Protein AF-A0A816T762-F1 (afdb_monomer_lite)

Organism: Brassica napus (NCBI:txid3708)

Radius of gyration: 29.32 Å; chains: 1; bounding box: 94×24×54 Å

InterPro domains:
  IPR000118 Granulin [PF00396] (56-103)
  IPR000118 Granulin [SM00277] (45-102)
  IPR037277 Granulin superfamily [G3DSA:2.10.25.160] (42-116)

Secondary structure (DSSP, 8-state):
--------S---------------SPPPP---SPPPPP-PPPEE-SSSEEE-TT-EEEEEEEETTEEEEEEEESSTTPEEPTTSSEEE-TT--EEETTTTEEESSTT-S-EEEPEEPEEPEE---

Foldseek 3Di:
DDDDDDDPDPDDDDPPDPPDPDPPDDDDPPPPDDPDDPLDDWADPDPWFTHGPQWDKFQLDDDPPDRPWIFTHNHHPWAHDPNSFWIHHPCQNDQDPVVQWGHNDDPHPDIDHTDTTHGTDTDDD

pLDDT: mean 79.94, std 15.23, range [43.06, 95.56]

Structure (mmCIF, N/CA/C/O backbone):
data_AF-A0A816T762-F1
#
_entry.id   AF-A0A816T762-F1
#
loop_
_atom_site.group_PDB
_atom_site.id
_atom_site.type_symbol
_atom_site.label_atom_id
_atom_site.label_alt_id
_atom_site.label_comp_id
_atom_site.label_asym_id
_atom_site.label_entity_id
_atom_site.label_seq_id
_atom_site.pdbx_PDB_ins_code
_atom_site.Cartn_x
_atom_site.Cartn_y
_atom_site.Cartn_z
_atom_site.occupancy
_atom_site.B_iso_or_equiv
_atom_site.auth_seq_id
_atom_site.auth_comp_id
_atom_site.auth_asym_id
_atom_site.auth_atom_id
_atom_site.pdbx_PDB_model_num
ATOM 1 N N . MET A 1 1 ? -57.161 3.591 1.746 1.00 49.25 1 MET A N 1
ATOM 2 C CA . MET A 1 1 ? -57.961 4.767 2.154 1.00 49.25 1 MET A CA 1
ATOM 3 C C . MET A 1 1 ? -59.353 4.547 1.596 1.00 49.25 1 MET A C 1
ATOM 5 O O . MET A 1 1 ? -59.570 4.804 0.423 1.00 49.25 1 MET A O 1
ATOM 9 N N . GLU A 1 2 ? -60.260 3.998 2.395 1.00 43.06 2 GLU A N 1
ATOM 10 C CA . GLU A 1 2 ? -61.649 3.777 1.982 1.00 43.06 2 GLU A CA 1
ATOM 11 C C . GLU A 1 2 ? -62.561 4.415 3.025 1.00 43.06 2 GLU A C 1
ATOM 13 O O . GLU A 1 2 ? -62.372 4.234 4.229 1.00 43.06 2 GLU A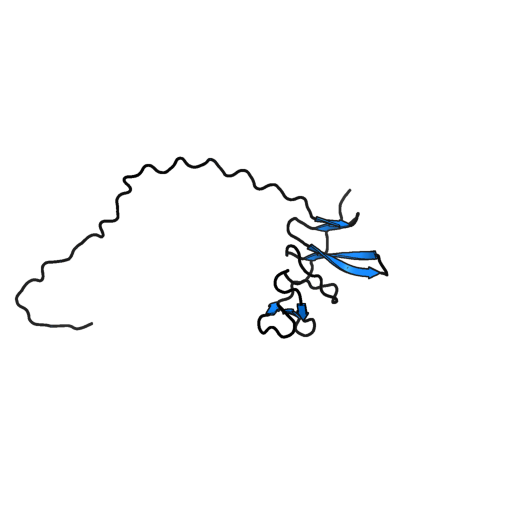 O 1
ATOM 18 N N . ARG A 1 3 ? -63.484 5.258 2.551 1.00 54.75 3 ARG A N 1
ATOM 19 C CA . ARG A 1 3 ? -64.422 6.020 3.376 1.00 54.75 3 ARG A CA 1
ATOM 20 C C . ARG A 1 3 ? -65.819 5.434 3.198 1.00 54.75 3 ARG A C 1
ATOM 22 O O . ARG A 1 3 ? -66.246 5.234 2.067 1.00 54.75 3 ARG A O 1
ATOM 29 N N . ASN A 1 4 ? -66.526 5.316 4.320 1.00 49.34 4 ASN A N 1
ATOM 30 C CA . ASN A 1 4 ? -67.968 5.072 4.451 1.00 49.34 4 ASN A CA 1
ATOM 31 C C . ASN A 1 4 ? -68.440 3.618 4.305 1.00 49.34 4 ASN A C 1
ATOM 33 O O . ASN A 1 4 ? -68.943 3.204 3.267 1.00 49.34 4 ASN A O 1
ATOM 37 N N . ILE A 1 5 ? -68.416 2.898 5.429 1.00 52.12 5 ILE A N 1
ATOM 38 C CA . ILE A 1 5 ? -69.414 1.863 5.716 1.00 52.12 5 ILE A CA 1
ATOM 39 C C . ILE A 1 5 ? -70.321 2.407 6.819 1.00 52.12 5 ILE A C 1
ATOM 41 O O . ILE A 1 5 ? -69.860 2.737 7.914 1.00 52.12 5 ILE A O 1
ATOM 45 N N . ALA A 1 6 ? -71.607 2.525 6.491 1.00 55.66 6 ALA A N 1
ATOM 46 C CA . ALA A 1 6 ? -72.686 2.886 7.396 1.00 55.66 6 ALA A CA 1
ATOM 47 C C . ALA A 1 6 ? -72.903 1.753 8.412 1.00 55.66 6 ALA A C 1
ATOM 49 O O . ALA A 1 6 ? -73.632 0.802 8.153 1.00 55.66 6 ALA A O 1
ATOM 50 N N . ALA A 1 7 ? -72.234 1.828 9.561 1.00 54.09 7 ALA A N 1
ATOM 51 C CA . ALA A 1 7 ? -72.487 0.943 10.691 1.00 54.09 7 ALA A CA 1
ATOM 52 C C . ALA A 1 7 ? -72.780 1.798 11.927 1.00 54.09 7 ALA A C 1
ATOM 54 O O . ALA A 1 7 ? -71.915 2.530 12.405 1.00 54.09 7 ALA A O 1
ATOM 55 N N . SER A 1 8 ? -74.007 1.700 12.440 1.00 55.62 8 SER A N 1
ATOM 56 C CA . SER A 1 8 ? -74.546 2.413 13.607 1.00 55.62 8 SER A CA 1
ATOM 57 C C . SER A 1 8 ? -74.027 1.868 14.945 1.00 55.62 8 SER A C 1
ATOM 59 O O . SER A 1 8 ? -74.772 1.740 15.912 1.00 55.62 8 SER A O 1
ATOM 61 N N . GLY A 1 9 ? -72.748 1.507 15.002 1.00 52.09 9 GLY A N 1
ATOM 62 C CA . GLY A 1 9 ? -72.099 0.991 16.198 1.00 52.09 9 GLY A CA 1
ATOM 63 C C . GLY A 1 9 ? -70.755 1.672 16.364 1.00 52.09 9 GLY A C 1
ATOM 64 O O . GLY A 1 9 ? -69.853 1.457 15.552 1.00 52.09 9 GLY A O 1
ATOM 65 N N . GLY A 1 10 ? -70.633 2.504 17.401 1.00 52.50 10 GLY A N 1
ATOM 66 C CA . GLY A 1 10 ? -69.359 3.086 17.804 1.00 52.50 10 GLY A CA 1
ATOM 67 C C . GLY A 1 10 ? -68.340 1.970 18.004 1.00 52.50 10 GLY A C 1
ATOM 68 O O . GLY A 1 10 ? -68.505 1.117 18.874 1.00 52.50 10 GLY A O 1
ATOM 69 N N . LYS A 1 11 ? -67.306 1.943 17.161 1.00 54.94 11 LYS A N 1
ATOM 70 C CA . LYS A 1 11 ? -66.200 1.000 17.309 1.00 54.94 11 LYS A CA 1
ATOM 71 C C . LYS A 1 11 ? -65.365 1.455 18.506 1.00 54.94 11 LYS A C 1
ATOM 73 O O . LYS A 1 11 ? -64.563 2.375 18.396 1.00 54.94 11 LYS A O 1
ATOM 78 N N . CYS A 1 12 ? -65.620 0.850 19.661 1.00 61.69 12 CYS A N 1
ATOM 79 C CA . CYS A 1 12 ? -64.703 0.879 20.792 1.00 61.69 12 CYS A CA 1
ATOM 80 C C . CYS A 1 12 ? -63.436 0.084 20.428 1.00 61.69 12 CYS A C 1
ATOM 82 O O . CYS A 1 12 ? -63.536 -0.999 19.853 1.00 61.69 12 CYS A O 1
ATOM 84 N N . GLY A 1 13 ? -62.269 0.622 20.787 1.00 53.91 13 GLY A N 1
ATOM 85 C CA . GLY A 1 13 ? -60.951 0.004 20.610 1.00 53.91 13 GLY A CA 1
ATOM 86 C C . GLY A 1 13 ? -60.228 0.565 19.383 1.00 53.91 13 GLY A C 1
ATOM 87 O O . GLY A 1 13 ? -60.773 0.570 18.288 1.00 53.91 13 GLY A O 1
ATOM 88 N N . ILE A 1 14 ? -58.990 1.052 19.459 1.00 53.72 14 ILE A N 1
ATOM 89 C CA . ILE A 1 14 ? -57.876 0.619 20.305 1.00 53.72 14 ILE A CA 1
ATOM 90 C C . ILE A 1 14 ? -56.984 1.855 20.552 1.00 53.72 14 ILE A C 1
ATOM 92 O O . ILE A 1 14 ? -56.152 2.192 19.715 1.00 53.72 14 ILE A O 1
ATOM 96 N N . VAL A 1 15 ? -57.136 2.540 21.692 1.00 53.72 15 VAL A N 1
ATOM 97 C CA . VAL A 1 15 ? -55.989 3.241 22.299 1.00 53.72 15 VAL A CA 1
ATOM 98 C C . VAL A 1 15 ? -55.292 2.175 23.127 1.00 53.72 15 VAL A C 1
ATOM 100 O O . VAL A 1 15 ? -55.587 1.991 24.301 1.00 53.72 15 VAL A O 1
ATOM 103 N N . VAL A 1 16 ? -54.462 1.371 22.475 1.00 57.78 16 VAL A N 1
ATOM 104 C CA . VAL A 1 16 ? -53.500 0.535 23.187 1.00 57.78 16 VAL A CA 1
ATOM 105 C C . VAL A 1 16 ? -52.201 1.287 23.057 1.00 57.78 16 VAL A C 1
ATOM 107 O O . VAL A 1 16 ? -51.574 1.296 21.997 1.00 57.78 16 VAL A O 1
ATOM 110 N N . GLU A 1 17 ? -51.849 1.986 24.133 1.00 63.06 17 GLU A N 1
ATOM 111 C CA . GLU A 1 17 ? -50.465 2.377 24.333 1.00 63.06 17 GLU A CA 1
ATOM 112 C C . GLU A 1 17 ? -49.608 1.115 24.184 1.00 63.06 17 GLU A C 1
ATOM 114 O O . GLU A 1 17 ? -49.943 0.079 24.771 1.00 63.06 17 GLU A O 1
ATOM 119 N N . PRO A 1 18 ? -48.530 1.148 23.385 1.00 51.12 18 PRO A N 1
ATOM 120 C CA . PRO A 1 18 ? -47.590 0.047 23.370 1.00 51.12 18 PRO A CA 1
ATOM 121 C C . PRO A 1 18 ? -47.033 -0.076 24.788 1.00 51.12 18 PRO A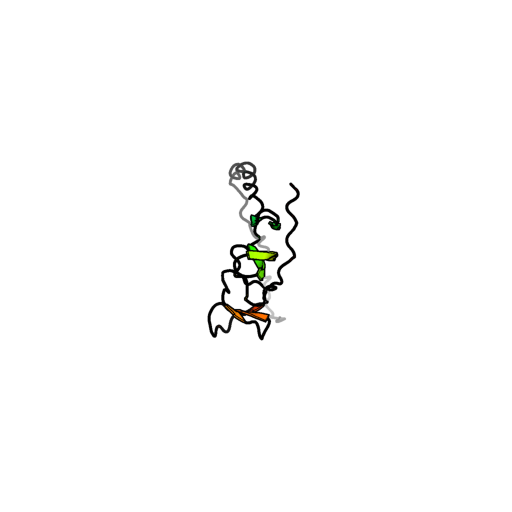 C 1
ATOM 123 O O . PRO A 1 18 ? -46.271 0.778 25.236 1.00 51.12 18 PRO A O 1
ATOM 126 N N . SER A 1 19 ? -47.428 -1.123 25.510 1.00 58.62 19 SER A N 1
ATOM 127 C CA . SER A 1 19 ? -46.828 -1.474 26.790 1.00 58.62 19 SER A CA 1
ATOM 128 C C . SER A 1 19 ? -45.411 -1.955 26.500 1.00 58.62 19 SER A C 1
ATOM 130 O O . SER A 1 19 ? -45.162 -3.144 26.289 1.00 58.62 19 SER A O 1
ATOM 132 N N . TYR A 1 20 ? -44.483 -1.009 26.392 1.00 62.88 20 TYR A N 1
ATOM 133 C CA . TYR A 1 20 ? -43.071 -1.320 26.326 1.00 62.88 20 TYR A CA 1
ATOM 134 C C . TYR A 1 20 ? -42.703 -2.053 27.620 1.00 62.88 20 TYR A C 1
ATOM 136 O O . TYR A 1 20 ? -43.172 -1.679 28.700 1.00 62.88 20 TYR A O 1
ATOM 144 N N . PRO A 1 21 ? -41.899 -3.122 27.544 1.00 65.06 21 PRO A N 1
ATOM 145 C CA . PRO A 1 21 ? -41.428 -3.791 28.740 1.00 65.06 21 PRO A CA 1
ATOM 146 C C . PRO A 1 21 ? -40.680 -2.775 29.608 1.00 65.06 21 PRO A C 1
ATOM 148 O O . PRO A 1 21 ? -39.639 -2.243 29.219 1.00 65.06 21 PRO A O 1
ATOM 151 N N . ILE A 1 22 ? -41.228 -2.490 30.791 1.00 62.97 22 ILE A N 1
ATOM 152 C CA . ILE A 1 22 ? -40.501 -1.758 31.820 1.00 62.97 22 ILE A CA 1
ATOM 153 C C . ILE A 1 22 ? -39.302 -2.610 32.225 1.00 62.97 22 ILE A C 1
ATOM 155 O O . ILE A 1 22 ? -39.402 -3.812 32.485 1.00 62.97 22 ILE A O 1
ATOM 159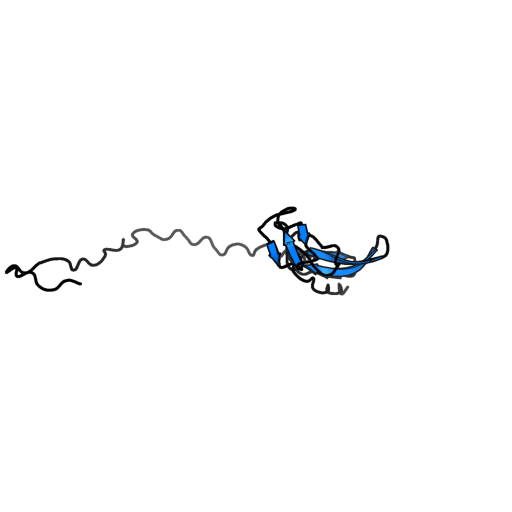 N N . LYS A 1 23 ? -38.128 -1.994 32.215 1.00 53.41 23 LYS A N 1
ATOM 160 C CA . LYS A 1 23 ? -36.877 -2.655 32.554 1.00 53.41 23 LYS A CA 1
ATOM 161 C C . LYS A 1 23 ? -36.866 -3.003 34.049 1.00 53.41 23 LYS A C 1
ATOM 163 O O . LYS A 1 23 ? -36.442 -2.196 34.865 1.00 53.41 23 LYS A O 1
ATOM 168 N N . ASN A 1 24 ? -37.316 -4.209 34.394 1.00 63.72 24 ASN A N 1
ATOM 169 C CA . ASN A 1 24 ? -37.316 -4.745 35.766 1.00 63.72 24 ASN A CA 1
ATOM 170 C C . ASN A 1 24 ? -35.965 -5.355 36.197 1.00 63.72 24 ASN A C 1
ATOM 172 O O . ASN A 1 24 ? -35.855 -5.908 37.288 1.00 63.72 24 ASN A O 1
ATOM 176 N N . GLY A 1 25 ? -34.937 -5.277 35.347 1.00 65.00 25 GLY A N 1
ATOM 177 C CA . GLY A 1 25 ? -33.592 -5.764 35.645 1.00 65.00 25 GLY A CA 1
ATOM 178 C C . GLY A 1 25 ? -32.638 -4.625 35.985 1.00 65.00 25 GLY A C 1
ATOM 179 O O . GLY A 1 25 ? -32.576 -3.625 35.262 1.00 65.00 25 GLY A O 1
ATOM 180 N N . GLN A 1 26 ? -31.852 -4.795 37.051 1.00 69.12 26 GLN A N 1
ATOM 181 C CA . GLN A 1 26 ? -30.659 -3.973 37.245 1.00 69.12 26 GLN A CA 1
ATOM 182 C C . GLN A 1 26 ? -29.756 -4.137 36.020 1.00 69.12 26 GLN A C 1
ATOM 184 O O . GLN A 1 26 ? -29.566 -5.245 35.518 1.00 69.12 26 GLN A O 1
ATOM 189 N N . ASN A 1 27 ? -29.218 -3.023 35.525 1.00 60.31 27 ASN A N 1
ATOM 190 C CA . ASN A 1 27 ? -28.135 -3.090 34.555 1.00 60.31 27 ASN A CA 1
ATOM 191 C C . ASN A 1 27 ? -27.004 -3.939 35.144 1.00 60.31 27 ASN A C 1
ATOM 193 O O . ASN A 1 27 ? -26.668 -3.715 36.311 1.00 60.31 27 ASN A O 1
ATOM 197 N N . PRO A 1 28 ? -26.391 -4.859 34.377 1.00 67.44 28 PRO A N 1
ATOM 198 C CA . PRO A 1 28 ? -25.122 -5.428 34.801 1.00 67.44 28 PRO A CA 1
ATOM 199 C C . PRO A 1 28 ? -24.160 -4.276 35.144 1.00 67.44 28 PRO A C 1
ATOM 201 O O . PRO A 1 28 ? -24.213 -3.230 34.480 1.00 67.44 28 PRO A O 1
ATOM 204 N N . PRO A 1 29 ? -23.323 -4.420 36.189 1.00 69.44 29 PRO A N 1
ATOM 205 C CA . PRO A 1 29 ? -22.317 -3.420 36.511 1.00 69.44 29 PRO A CA 1
ATOM 206 C C . PRO A 1 29 ? -21.524 -3.128 35.245 1.00 69.44 29 PRO A C 1
ATOM 208 O O . PRO A 1 29 ? -21.076 -4.066 34.586 1.00 69.44 29 PRO A O 1
ATOM 211 N N . ASN A 1 30 ? -21.400 -1.849 34.887 1.00 60.34 30 ASN A N 1
ATOM 212 C CA . ASN A 1 30 ? -20.546 -1.430 33.784 1.00 60.34 30 ASN A CA 1
ATOM 213 C C . ASN A 1 30 ? -19.169 -2.077 34.013 1.00 60.34 30 ASN A C 1
ATOM 215 O O . ASN A 1 30 ? -18.531 -1.739 35.018 1.00 60.34 30 ASN A O 1
ATOM 219 N N . PRO A 1 31 ? -18.722 -3.026 33.166 1.00 65.00 31 PRO A N 1
ATOM 220 C CA . PRO A 1 31 ? -17.335 -3.448 33.203 1.00 65.00 31 PRO A CA 1
ATOM 221 C C . PRO A 1 31 ? -16.568 -2.153 32.970 1.00 65.00 31 PRO A C 1
ATOM 223 O O . PRO A 1 31 ? -16.877 -1.442 32.015 1.00 65.00 31 PRO A O 1
ATOM 226 N N . GLY A 1 32 ? -15.694 -1.765 33.898 1.00 63.53 32 GLY A N 1
ATOM 227 C CA . GLY A 1 32 ? -14.982 -0.489 33.824 1.00 63.53 32 GLY A CA 1
ATOM 228 C C . GLY A 1 32 ? -14.361 -0.239 32.439 1.00 63.53 32 GLY A C 1
ATOM 229 O O . GLY A 1 32 ? -14.281 -1.160 31.623 1.00 63.53 32 GLY A O 1
ATOM 230 N N . PRO A 1 33 ? -13.924 1.001 32.154 1.00 69.12 33 PRO A N 1
ATOM 231 C CA . PRO A 1 33 ? -13.405 1.375 30.840 1.00 69.12 33 PRO A CA 1
ATOM 232 C C . PRO A 1 33 ? -12.469 0.291 30.308 1.00 69.12 33 PRO A C 1
ATOM 234 O O . PRO A 1 33 ? -11.548 -0.138 31.007 1.00 69.12 33 PRO A O 1
ATOM 237 N N . SER A 1 34 ? -12.762 -0.199 29.099 1.00 61.03 34 SER A N 1
ATOM 238 C CA . SER A 1 34 ? -11.920 -1.200 28.453 1.00 61.03 34 SER A CA 1
ATOM 239 C C . SER A 1 34 ? -10.472 -0.702 28.472 1.00 61.03 34 SER A C 1
ATOM 241 O O . SER A 1 34 ? -10.258 0.496 28.253 1.00 61.03 34 SER A O 1
ATOM 243 N N . PRO A 1 35 ? -9.483 -1.570 28.759 1.00 71.12 35 PRO A N 1
ATOM 244 C CA . PRO A 1 35 ? -8.084 -1.168 28.753 1.00 71.12 35 PRO A CA 1
ATOM 245 C C . PRO A 1 35 ? -7.764 -0.416 27.456 1.00 71.12 35 PRO A C 1
ATOM 247 O O . PRO A 1 35 ? -8.260 -0.827 26.398 1.00 71.12 35 PRO A O 1
ATOM 250 N N . PRO A 1 36 ? -6.968 0.671 27.498 1.00 64.69 36 PRO A N 1
ATOM 251 C CA . PRO A 1 36 ? -6.538 1.329 26.276 1.00 64.69 36 PRO A CA 1
ATOM 252 C C . PRO A 1 36 ? -5.918 0.271 25.364 1.00 64.69 36 PRO A C 1
ATOM 254 O O . PRO A 1 36 ? -5.083 -0.525 25.801 1.00 64.69 36 PRO A O 1
ATOM 257 N N . SER A 1 37 ? -6.389 0.216 24.115 1.00 68.88 37 SER A N 1
ATOM 258 C CA . SER A 1 37 ? -5.829 -0.708 23.131 1.00 68.88 37 SER A CA 1
ATOM 259 C C . SER A 1 37 ? -4.313 -0.499 23.087 1.00 68.88 37 SER A C 1
ATOM 261 O O . SER A 1 37 ? -3.886 0.660 23.075 1.00 68.88 37 SER A O 1
ATOM 263 N N . PRO A 1 38 ? -3.496 -1.569 23.088 1.00 71.62 38 PRO A N 1
ATOM 264 C CA . PRO A 1 38 ? -2.049 -1.431 23.027 1.00 71.62 38 PRO A CA 1
ATOM 265 C C . PRO A 1 38 ? -1.675 -0.518 21.862 1.00 71.62 38 PRO A C 1
ATOM 267 O O . PRO A 1 38 ? -2.080 -0.766 20.723 1.00 71.62 38 PRO A O 1
ATOM 270 N N . ILE A 1 39 ? -0.941 0.556 22.156 1.00 65.31 39 ILE A N 1
ATOM 271 C CA . ILE A 1 39 ? -0.411 1.463 21.139 1.00 65.31 39 ILE A CA 1
ATOM 272 C C . ILE A 1 39 ? 0.507 0.606 20.270 1.00 65.31 39 ILE A C 1
ATOM 274 O O . ILE A 1 39 ? 1.557 0.163 20.734 1.00 65.31 39 ILE A O 1
ATOM 278 N N . LYS A 1 40 ? 0.093 0.297 19.036 1.00 69.62 40 LYS A N 1
ATOM 279 C CA . LYS A 1 40 ? 0.955 -0.475 18.140 1.00 69.62 40 LYS A CA 1
ATOM 280 C C . LYS A 1 40 ? 2.201 0.361 17.836 1.00 69.62 40 LYS A C 1
ATOM 282 O O . LYS A 1 40 ? 2.104 1.572 17.697 1.00 69.62 40 LYS A O 1
ATOM 287 N N . PRO A 1 41 ? 3.395 -0.220 17.762 1.00 74.50 41 PRO A N 1
ATOM 288 C CA . PRO A 1 41 ? 4.547 0.560 17.340 1.00 74.50 41 PRO A CA 1
ATOM 289 C C . PRO A 1 41 ? 4.360 1.038 15.884 1.00 74.50 41 PRO A C 1
ATOM 291 O O . PRO A 1 41 ? 3.647 0.383 15.112 1.00 74.50 41 PRO A O 1
ATOM 294 N N . PRO A 1 42 ? 4.947 2.187 15.504 1.00 79.62 42 PRO A N 1
ATOM 295 C CA . PRO A 1 42 ? 5.061 2.574 14.100 1.00 79.62 42 PRO A CA 1
ATOM 296 C C . PRO A 1 42 ? 5.811 1.489 13.316 1.00 79.62 42 PRO A C 1
ATOM 298 O O . PRO A 1 42 ? 6.630 0.756 13.872 1.00 79.62 42 PRO A O 1
ATOM 301 N N . ILE A 1 43 ? 5.512 1.373 12.025 1.00 86.75 43 ILE A N 1
ATOM 302 C CA . ILE A 1 43 ? 6.118 0.360 11.163 1.00 86.75 43 ILE A CA 1
ATOM 303 C C . ILE A 1 43 ? 7.424 0.926 10.613 1.00 86.75 43 ILE A C 1
ATOM 305 O O . ILE A 1 43 ? 7.423 1.936 9.913 1.00 86.75 43 ILE A O 1
ATOM 309 N N . GLN A 1 44 ? 8.546 0.296 10.948 1.00 88.75 44 GLN A N 1
ATOM 310 C CA . GLN A 1 44 ? 9.854 0.670 10.419 1.00 88.75 44 GLN A CA 1
ATOM 311 C C . GLN A 1 44 ? 10.081 -0.044 9.083 1.00 88.75 44 GLN A C 1
ATOM 313 O O . GLN A 1 44 ? 10.121 -1.272 9.043 1.00 88.75 44 GLN A O 1
ATOM 318 N N . CYS A 1 45 ? 10.194 0.726 8.000 1.00 88.38 45 CYS A N 1
ATOM 319 C CA . CYS A 1 45 ? 10.409 0.199 6.651 1.00 88.38 45 CYS A CA 1
ATOM 320 C C . CYS A 1 45 ? 11.888 -0.090 6.395 1.00 88.38 45 CYS A C 1
ATOM 322 O O . CYS A 1 45 ? 12.238 -1.131 5.852 1.00 88.38 45 CYS A O 1
ATOM 324 N N . ASP A 1 46 ? 12.742 0.841 6.821 1.00 88.38 46 ASP A N 1
ATOM 325 C CA . ASP A 1 46 ? 14.199 0.744 6.763 1.00 88.38 46 ASP A CA 1
ATOM 326 C C . ASP A 1 46 ? 14.804 1.539 7.939 1.00 88.38 46 ASP A C 1
ATOM 328 O O . ASP A 1 46 ? 14.082 2.041 8.800 1.00 88.38 46 ASP A O 1
ATOM 332 N N . ASN A 1 47 ? 16.125 1.692 7.991 1.00 86.25 47 ASN A N 1
ATOM 333 C CA . ASN A 1 47 ? 16.831 2.473 9.010 1.00 86.25 47 ASN A CA 1
ATOM 334 C C . ASN A 1 47 ? 16.463 3.963 8.977 1.00 86.25 47 ASN A C 1
ATOM 336 O O . ASN A 1 47 ? 16.551 4.640 9.996 1.00 86.25 47 ASN A O 1
ATOM 340 N N . TYR A 1 48 ? 16.053 4.465 7.808 1.00 86.19 48 TYR A N 1
ATOM 341 C CA . TYR A 1 48 ? 15.779 5.885 7.579 1.00 86.19 48 TYR A CA 1
ATOM 342 C C . TYR A 1 48 ? 14.303 6.215 7.383 1.00 86.19 48 TYR A C 1
ATOM 344 O O . TYR A 1 48 ? 13.965 7.393 7.354 1.00 86.19 48 TYR A O 1
ATOM 352 N N . TYR A 1 49 ? 13.426 5.221 7.228 1.00 89.38 49 TYR A N 1
ATOM 353 C CA . TYR A 1 49 ? 12.031 5.446 6.849 1.00 89.38 49 TYR A CA 1
ATOM 354 C C . TYR A 1 49 ? 11.072 4.685 7.752 1.00 89.38 49 TYR A C 1
ATOM 356 O O . TYR A 1 49 ? 11.226 3.486 8.001 1.00 89.38 49 TYR A O 1
ATOM 364 N N . THR A 1 50 ? 10.040 5.392 8.199 1.00 91.06 50 THR A N 1
ATOM 365 C CA . THR A 1 50 ? 8.981 4.865 9.056 1.00 91.06 50 THR A CA 1
ATOM 366 C C . THR A 1 50 ? 7.608 5.232 8.508 1.00 91.06 50 THR A C 1
ATOM 368 O O . THR A 1 50 ? 7.418 6.260 7.854 1.00 91.06 50 THR A O 1
ATOM 371 N N . CYS A 1 51 ? 6.640 4.368 8.794 1.00 90.94 51 CYS A N 1
ATOM 372 C CA . CYS A 1 51 ? 5.228 4.574 8.535 1.00 90.94 51 CYS A CA 1
ATOM 373 C C . CYS A 1 51 ? 4.430 4.589 9.845 1.00 90.94 51 CYS A C 1
ATOM 375 O O . CYS A 1 51 ? 4.806 3.927 10.821 1.00 90.94 51 CYS A O 1
ATOM 377 N N . PRO A 1 52 ? 3.296 5.310 9.880 1.00 87.75 52 PRO A N 1
ATOM 378 C CA . PRO A 1 52 ? 2.380 5.265 11.011 1.00 87.75 52 PRO A CA 1
ATOM 379 C C . PRO A 1 52 ? 1.831 3.849 11.249 1.00 87.75 52 PRO A C 1
ATOM 381 O O . PRO A 1 52 ? 1.964 2.939 10.429 1.00 87.75 52 PRO A O 1
ATOM 384 N N . GLN A 1 53 ? 1.210 3.646 12.412 1.00 84.81 53 GLN A N 1
ATOM 385 C CA . GLN A 1 53 ? 0.589 2.363 12.746 1.00 84.81 53 GLN A CA 1
ATOM 386 C C . GLN A 1 53 ? -0.440 1.962 11.691 1.00 84.81 53 GLN A C 1
ATOM 388 O O . GLN A 1 53 ? -1.157 2.823 11.193 1.00 84.81 53 GLN A O 1
ATOM 393 N N . ARG A 1 54 ? -0.591 0.650 11.459 1.00 84.06 54 ARG A N 1
ATOM 394 C CA . ARG A 1 54 ? -1.569 0.071 10.516 1.00 84.06 54 ARG A CA 1
ATOM 395 C C . ARG A 1 54 ? -1.262 0.345 9.029 1.00 84.06 54 ARG A C 1
ATOM 397 O O . ARG A 1 54 ? -2.113 0.077 8.192 1.00 84.06 54 ARG A O 1
ATOM 404 N N . TYR A 1 55 ? -0.074 0.849 8.698 1.00 90.94 55 TYR A N 1
ATOM 405 C CA . TYR A 1 55 ? 0.360 1.053 7.314 1.00 90.94 55 TYR A CA 1
ATOM 406 C C . TYR A 1 55 ? 1.327 -0.047 6.873 1.00 90.94 55 TYR A C 1
ATOM 408 O O . TYR A 1 55 ? 1.946 -0.714 7.701 1.00 90.94 55 TYR A O 1
ATOM 416 N N . THR A 1 56 ? 1.480 -0.213 5.563 1.00 91.75 56 THR A N 1
ATOM 417 C CA . THR A 1 56 ? 2.439 -1.151 4.964 1.00 91.75 56 THR A CA 1
ATOM 418 C C . THR A 1 56 ? 3.503 -0.390 4.185 1.00 91.75 56 THR A C 1
ATOM 420 O O . THR A 1 56 ? 3.188 0.556 3.465 1.00 91.75 56 THR A O 1
ATOM 423 N N . CYS A 1 57 ? 4.758 -0.803 4.332 1.00 92.06 57 CYS A N 1
ATOM 424 C CA . CYS A 1 57 ? 5.890 -0.236 3.612 1.00 92.06 57 CYS A CA 1
ATOM 425 C C . CYS A 1 57 ? 5.971 -0.815 2.200 1.00 92.06 57 CYS A C 1
ATOM 427 O O . CYS A 1 57 ? 6.086 -2.029 2.042 1.00 92.06 57 CYS A O 1
ATOM 429 N N . CYS A 1 58 ? 5.958 0.052 1.194 1.00 93.31 58 CYS A N 1
ATOM 430 C CA . CYS A 1 58 ? 6.147 -0.300 -0.204 1.00 93.31 58 CYS A CA 1
ATOM 431 C C . CYS A 1 58 ? 7.396 0.363 -0.759 1.00 93.31 58 CYS A C 1
ATOM 433 O O . CYS A 1 58 ? 7.663 1.533 -0.479 1.00 93.31 58 CYS A O 1
ATOM 435 N N . CYS A 1 59 ? 8.152 -0.385 -1.558 1.00 92.00 59 CYS A N 1
ATOM 436 C CA . CYS A 1 59 ? 9.280 0.185 -2.263 1.00 92.00 59 CYS A CA 1
ATOM 437 C C . CYS A 1 59 ? 8.778 0.998 -3.456 1.00 92.00 59 CYS A C 1
ATOM 439 O O . CYS A 1 59 ? 8.080 0.456 -4.305 1.00 92.00 59 CYS A O 1
ATOM 441 N N . LEU A 1 60 ? 9.104 2.292 -3.495 1.00 90.88 60 LEU A N 1
ATOM 442 C CA . LEU A 1 60 ? 8.740 3.175 -4.607 1.00 90.88 60 LEU A CA 1
ATOM 443 C C . LEU A 1 60 ? 9.858 3.299 -5.644 1.00 90.88 60 LEU A C 1
ATOM 445 O O . LEU A 1 60 ? 9.631 3.680 -6.788 1.00 90.88 60 LEU A O 1
ATOM 449 N N . PHE A 1 61 ? 11.096 3.022 -5.239 1.00 88.50 61 PHE A N 1
ATOM 450 C CA . PHE A 1 61 ? 12.222 3.037 -6.158 1.00 88.50 61 PHE A CA 1
ATOM 451 C C . PHE A 1 61 ? 13.247 1.989 -5.753 1.00 88.50 61 PHE A C 1
ATOM 453 O O . PHE A 1 61 ? 13.983 2.165 -4.777 1.00 88.50 61 PHE A O 1
ATOM 460 N N . GLU A 1 62 ? 13.286 0.897 -6.509 1.00 89.31 62 GLU A N 1
ATOM 461 C CA . GLU A 1 62 ? 14.239 -0.185 -6.306 1.00 89.31 62 GLU A CA 1
ATOM 462 C C . GLU A 1 62 ? 15.511 0.048 -7.133 1.00 89.31 62 GLU A C 1
ATOM 464 O O . GLU A 1 62 ? 15.472 0.368 -8.321 1.00 89.31 62 GLU A O 1
ATOM 469 N N . TYR A 1 63 ? 16.664 -0.137 -6.497 1.00 88.56 63 TYR A N 1
ATOM 470 C CA . TYR A 1 63 ? 17.972 -0.167 -7.134 1.00 88.56 63 TYR A CA 1
ATOM 471 C C . TYR A 1 63 ? 18.690 -1.464 -6.752 1.00 88.56 63 T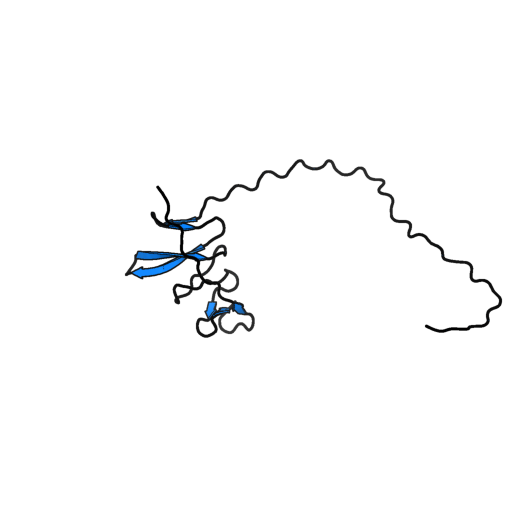YR A C 1
ATOM 473 O O . TYR A 1 63 ? 19.308 -1.600 -5.689 1.00 88.56 63 TYR A O 1
ATOM 481 N N . GLY A 1 64 ? 18.588 -2.456 -7.635 1.00 88.00 64 GLY A N 1
ATOM 482 C CA . GLY A 1 64 ? 19.171 -3.779 -7.433 1.00 88.00 64 GLY A CA 1
ATOM 483 C C . GLY A 1 64 ? 18.446 -4.575 -6.349 1.00 88.00 64 GLY A C 1
ATOM 484 O O . GLY A 1 64 ? 17.450 -5.222 -6.622 1.00 88.00 64 GLY A O 1
ATOM 485 N N . LYS A 1 65 ? 18.993 -4.598 -5.130 1.00 85.12 65 LYS A N 1
ATOM 486 C CA . LYS A 1 65 ? 18.392 -5.271 -3.957 1.00 85.12 65 LYS A CA 1
ATOM 487 C C . LYS A 1 65 ? 18.001 -4.287 -2.856 1.00 85.12 65 LYS A C 1
ATOM 489 O O . LYS A 1 65 ? 17.602 -4.708 -1.775 1.00 85.12 65 LYS A O 1
ATOM 494 N N . TYR A 1 66 ? 18.185 -2.996 -3.113 1.00 87.25 66 TYR A N 1
ATOM 495 C CA . TYR A 1 66 ? 17.977 -1.936 -2.144 1.00 87.25 66 TYR A CA 1
ATOM 496 C C . TYR A 1 66 ? 16.834 -1.055 -2.599 1.00 87.25 66 TYR A C 1
ATOM 498 O O . TYR A 1 66 ? 16.753 -0.685 -3.768 1.00 87.25 66 TYR A O 1
ATOM 506 N N . CYS A 1 67 ? 15.988 -0.674 -1.654 1.00 89.62 67 CYS A N 1
ATOM 507 C CA . CYS A 1 67 ? 14.970 0.320 -1.901 1.00 89.62 67 CYS A CA 1
ATOM 508 C C . CYS A 1 67 ? 15.496 1.708 -1.520 1.00 89.62 67 CYS A C 1
ATOM 510 O O . CYS A 1 67 ? 15.857 1.939 -0.367 1.00 89.62 67 CYS A O 1
ATOM 512 N N . ILE A 1 68 ? 15.564 2.626 -2.483 1.00 88.25 68 ILE A N 1
ATOM 513 C CA . ILE A 1 68 ? 16.066 3.994 -2.270 1.00 88.25 68 ILE A CA 1
ATOM 514 C C . ILE A 1 68 ? 14.963 4.894 -1.703 1.00 88.25 68 ILE A C 1
ATOM 516 O O . ILE A 1 68 ? 15.236 5.779 -0.889 1.00 88.25 68 ILE A O 1
ATOM 520 N N . ALA A 1 69 ? 13.718 4.664 -2.123 1.00 88.81 69 ALA A N 1
ATOM 521 C CA . ALA A 1 69 ? 12.563 5.448 -1.711 1.00 88.81 69 ALA A CA 1
ATOM 522 C C . ALA A 1 69 ? 11.434 4.535 -1.243 1.00 88.81 69 ALA A C 1
ATOM 524 O O . ALA A 1 69 ? 11.051 3.604 -1.948 1.00 88.81 69 ALA A O 1
ATOM 525 N N . TRP A 1 70 ? 10.880 4.842 -0.075 1.00 92.19 70 TRP A N 1
ATOM 526 C CA . TRP A 1 70 ? 9.785 4.089 0.523 1.00 92.19 70 TRP A CA 1
ATOM 527 C C . TRP A 1 70 ? 8.495 4.903 0.541 1.00 92.19 70 TRP A C 1
ATOM 529 O O . TRP A 1 70 ? 8.503 6.128 0.702 1.00 92.19 70 TRP A O 1
ATOM 539 N N . GLY A 1 71 ? 7.381 4.191 0.413 1.00 92.75 71 GLY A N 1
ATOM 540 C CA . GLY A 1 71 ? 6.040 4.720 0.554 1.00 92.75 71 GLY A CA 1
ATOM 541 C C . GLY A 1 71 ? 5.232 3.941 1.579 1.00 92.75 71 GLY A C 1
ATOM 542 O O . GLY A 1 71 ? 5.403 2.739 1.764 1.00 92.75 71 GLY A O 1
ATOM 543 N N . CYS A 1 72 ? 4.323 4.642 2.239 1.00 93.38 72 CYS A N 1
ATOM 544 C CA . CYS A 1 72 ? 3.371 4.105 3.186 1.00 93.38 72 CYS A CA 1
ATOM 545 C C . CYS A 1 72 ? 2.020 3.893 2.500 1.00 93.38 72 CYS A C 1
ATOM 547 O O . CYS A 1 72 ? 1.350 4.848 2.098 1.00 93.38 72 CYS A O 1
ATOM 549 N N . CYS A 1 73 ? 1.584 2.642 2.429 1.00 94.25 73 CYS A N 1
ATOM 550 C CA . CYS A 1 73 ? 0.225 2.288 2.052 1.00 94.25 73 CYS A CA 1
ATOM 551 C C . CYS A 1 73 ? -0.693 2.353 3.287 1.00 94.25 73 CYS A C 1
ATOM 553 O O . CYS A 1 73 ? -0.367 1.707 4.286 1.00 94.25 73 CYS A O 1
ATOM 555 N N . PRO A 1 74 ? -1.842 3.058 3.253 1.00 91.25 74 PRO A N 1
ATOM 556 C CA . PRO A 1 74 ? -2.763 3.225 4.391 1.00 91.25 74 PRO A CA 1
ATOM 557 C C . PRO A 1 74 ? -3.611 1.979 4.702 1.00 91.25 74 PRO A C 1
ATOM 559 O O . PRO A 1 74 ? -4.735 2.076 5.189 1.00 91.25 74 PRO A O 1
ATOM 562 N N . LEU A 1 75 ? -3.083 0.800 4.388 1.00 90.25 75 LEU A N 1
ATOM 563 C CA . LEU A 1 75 ? -3.720 -0.493 4.575 1.00 90.25 75 LEU A CA 1
ATOM 564 C C . LEU A 1 75 ? -2.744 -1.428 5.290 1.00 90.25 75 LEU A C 1
ATOM 566 O O . LEU A 1 75 ? -1.537 -1.414 5.028 1.00 90.25 75 LEU A O 1
ATOM 570 N N . GLU A 1 76 ? -3.278 -2.268 6.173 1.00 88.06 76 GLU A N 1
ATOM 571 C CA . GLU A 1 76 ? -2.503 -3.338 6.797 1.00 88.06 76 GLU A CA 1
ATOM 572 C C . GLU A 1 76 ? -2.300 -4.498 5.831 1.00 88.06 76 GLU A C 1
ATOM 574 O O . GLU A 1 76 ? -3.223 -4.875 5.110 1.00 88.06 76 GLU A O 1
ATOM 579 N N . ALA A 1 77 ? -1.101 -5.086 5.867 1.00 86.19 77 ALA A N 1
ATOM 580 C CA . ALA A 1 77 ? -0.731 -6.240 5.047 1.00 86.19 77 ALA A CA 1
ATOM 581 C C . ALA A 1 77 ? -1.046 -6.038 3.550 1.00 86.19 77 ALA A C 1
ATOM 583 O O . ALA A 1 77 ? -1.475 -6.963 2.857 1.00 86.19 77 ALA A O 1
ATOM 584 N N . ALA A 1 78 ? -0.858 -4.808 3.068 1.00 91.75 78 ALA A N 1
ATOM 585 C CA . ALA A 1 78 ? -1.112 -4.452 1.685 1.00 91.75 78 ALA A CA 1
ATOM 586 C C . ALA A 1 78 ? -0.087 -5.106 0.752 1.00 91.75 78 ALA A C 1
ATOM 588 O O . ALA A 1 78 ? 1.070 -5.316 1.117 1.00 91.75 78 ALA A O 1
ATOM 589 N N . THR A 1 79 ? -0.508 -5.384 -0.475 1.00 92.88 79 THR A N 1
ATOM 590 C CA . THR A 1 79 ? 0.383 -5.820 -1.550 1.00 92.88 79 THR A CA 1
ATOM 591 C C . THR A 1 79 ? 0.835 -4.597 -2.336 1.00 92.88 79 THR A C 1
ATOM 593 O O . THR A 1 79 ? 0.003 -3.811 -2.790 1.00 92.88 79 THR A O 1
ATOM 596 N N . CYS A 1 80 ? 2.144 -4.418 -2.480 1.00 93.25 80 CYS A N 1
ATOM 597 C CA . CYS A 1 80 ? 2.715 -3.349 -3.294 1.00 93.25 80 CYS A CA 1
ATOM 598 C C . CYS A 1 80 ? 2.665 -3.755 -4.766 1.00 93.25 80 CYS A C 1
ATOM 600 O O . CYS A 1 80 ? 3.049 -4.874 -5.110 1.00 93.25 80 CYS A O 1
ATOM 602 N N . CYS A 1 81 ? 2.173 -2.863 -5.619 1.00 93.38 81 CYS A N 1
ATOM 603 C CA . CYS A 1 81 ? 2.110 -3.114 -7.049 1.00 93.38 81 CYS A CA 1
ATOM 604 C C . CYS A 1 81 ? 3.442 -2.778 -7.731 1.00 93.38 81 CYS A C 1
ATOM 606 O O . CYS A 1 81 ? 4.205 -1.945 -7.250 1.00 93.38 81 CYS A O 1
ATOM 608 N N . ASP A 1 82 ? 3.677 -3.384 -8.893 1.00 90.50 82 ASP A N 1
ATOM 609 C CA . ASP A 1 82 ? 4.904 -3.207 -9.691 1.00 90.50 82 ASP A CA 1
ATOM 610 C C . ASP A 1 82 ? 5.062 -1.784 -10.273 1.00 90.50 82 ASP A C 1
ATOM 612 O O . ASP A 1 82 ? 6.152 -1.358 -10.633 1.00 90.50 82 ASP A O 1
ATOM 616 N N . ASP A 1 83 ? 3.974 -1.006 -10.288 1.00 89.56 83 ASP A N 1
ATOM 617 C CA . ASP A 1 83 ? 3.962 0.430 -10.613 1.00 89.56 83 ASP A CA 1
ATOM 618 C C . ASP A 1 83 ? 4.741 1.281 -9.593 1.00 89.56 83 ASP A C 1
ATOM 620 O O . ASP A 1 83 ? 4.969 2.463 -9.826 1.00 89.56 83 ASP A O 1
ATOM 624 N N . ASN A 1 84 ? 5.162 0.699 -8.462 1.00 88.12 84 ASN A N 1
ATOM 625 C CA . ASN A 1 84 ? 5.960 1.353 -7.422 1.00 88.12 84 ASN A CA 1
ATOM 626 C C . ASN A 1 84 ? 5.328 2.635 -6.847 1.00 88.12 84 ASN A C 1
ATOM 628 O O . ASN A 1 84 ? 6.000 3.428 -6.205 1.00 88.12 84 ASN A O 1
ATOM 632 N N . ASP A 1 85 ? 4.036 2.860 -7.059 1.00 89.06 85 ASP A N 1
ATOM 633 C CA . ASP A 1 85 ? 3.324 4.036 -6.544 1.00 89.06 85 ASP A CA 1
ATOM 634 C C . ASP A 1 85 ? 1.936 3.667 -6.005 1.00 89.06 85 ASP A C 1
ATOM 636 O O . ASP A 1 85 ? 1.285 4.446 -5.310 1.00 89.06 85 ASP A O 1
ATOM 640 N N . SER A 1 86 ? 1.474 2.450 -6.293 1.00 93.19 86 SER A N 1
ATOM 641 C CA . SER A 1 86 ? 0.161 1.943 -5.919 1.00 93.19 86 SER A CA 1
ATOM 642 C C . SER A 1 86 ? 0.247 0.682 -5.059 1.00 93.19 86 SER A C 1
ATOM 644 O O . SER A 1 86 ? 1.176 -0.122 -5.156 1.00 93.19 86 SER A O 1
ATOM 646 N N . CYS A 1 87 ? -0.742 0.520 -4.187 1.00 94.81 87 CYS A N 1
ATOM 647 C CA . CYS A 1 87 ? -0.876 -0.618 -3.299 1.00 94.81 87 CYS A CA 1
ATOM 648 C C . CYS A 1 87 ? -2.323 -1.110 -3.241 1.00 94.81 87 CYS A C 1
ATOM 650 O O . CYS A 1 87 ? -3.287 -0.349 -3.398 1.00 94.81 87 CYS A O 1
ATOM 652 N N . CYS A 1 88 ? -2.457 -2.402 -2.969 1.00 95.56 88 CYS A N 1
ATOM 653 C CA . CYS A 1 88 ? -3.722 -3.104 -2.913 1.00 95.56 88 CYS A CA 1
ATOM 654 C C . CYS A 1 88 ? -3.960 -3.737 -1.536 1.00 95.56 88 CYS A C 1
ATOM 656 O O . CYS A 1 88 ? -3.009 -4.185 -0.892 1.00 95.56 88 CYS A O 1
ATOM 658 N N . PRO A 1 89 ? -5.215 -3.800 -1.060 1.00 94.56 89 PRO A N 1
ATOM 659 C CA . PRO A 1 89 ? -5.543 -4.486 0.186 1.00 94.56 89 PRO A CA 1
ATOM 660 C C . PRO A 1 89 ? -5.272 -5.989 0.082 1.00 94.56 89 PRO A C 1
ATOM 662 O O . PRO A 1 89 ? -5.290 -6.560 -1.006 1.00 94.56 89 PRO A O 1
ATOM 665 N N . HIS A 1 90 ? -5.083 -6.640 1.231 1.00 92.25 90 HIS A N 1
ATOM 666 C CA . HIS A 1 90 ? -4.829 -8.080 1.300 1.00 92.25 90 HIS A CA 1
ATOM 667 C C . HIS A 1 90 ? -5.924 -8.927 0.625 1.00 92.25 90 HIS A C 1
ATOM 669 O O . HIS A 1 90 ? -5.613 -9.917 -0.031 1.00 92.25 90 HIS A O 1
ATOM 675 N N . ASP A 1 91 ? -7.192 -8.513 0.731 1.00 92.44 91 ASP A N 1
ATOM 676 C CA . ASP A 1 91 ? -8.324 -9.194 0.089 1.00 92.44 91 ASP A CA 1
ATOM 677 C C . ASP A 1 91 ? -8.323 -9.067 -1.444 1.00 92.44 91 ASP A C 1
ATOM 679 O O . ASP A 1 91 ? -8.931 -9.882 -2.130 1.00 92.44 91 ASP A O 1
ATOM 683 N N . TYR A 1 92 ? -7.629 -8.069 -2.002 1.00 94.56 92 TYR A N 1
ATOM 684 C CA . TYR A 1 92 ? -7.534 -7.846 -3.447 1.00 94.56 92 TYR A CA 1
ATOM 685 C C . TYR A 1 92 ? -6.067 -7.810 -3.887 1.00 94.56 92 TYR A C 1
ATOM 687 O O . TYR A 1 92 ? -5.575 -6.764 -4.294 1.00 94.56 92 TYR A O 1
ATOM 695 N N . PRO A 1 93 ? -5.331 -8.928 -3.803 1.00 92.56 93 PRO A N 1
ATOM 696 C CA . PRO A 1 93 ? -3.879 -8.926 -3.966 1.00 92.56 93 PRO A CA 1
ATOM 697 C C . PRO A 1 93 ? -3.415 -8.759 -5.422 1.00 92.56 93 PRO A C 1
ATOM 699 O O . PRO A 1 93 ? -2.225 -8.582 -5.671 1.00 92.56 93 PRO A O 1
ATOM 702 N N . VAL A 1 94 ? -4.315 -8.862 -6.406 1.00 93.88 94 VAL A N 1
ATOM 703 C CA . VAL A 1 94 ? -3.952 -8.806 -7.826 1.00 93.88 94 VAL A CA 1
ATOM 704 C C . VAL A 1 94 ? -4.034 -7.365 -8.319 1.00 93.88 94 VAL A C 1
ATOM 706 O O . VAL A 1 94 ? -5.125 -6.839 -8.509 1.00 93.88 94 VAL A O 1
ATOM 709 N N . CYS A 1 95 ? -2.885 -6.741 -8.564 1.00 94.25 95 CYS A N 1
ATOM 710 C CA . CYS A 1 95 ? -2.817 -5.405 -9.149 1.00 94.25 95 CYS A CA 1
ATOM 711 C C . CYS A 1 95 ? -3.167 -5.437 -10.642 1.00 94.25 95 CYS A C 1
ATOM 713 O O . CYS A 1 95 ? -2.491 -6.097 -11.431 1.00 94.25 95 CYS A O 1
ATOM 715 N N . ASP A 1 96 ? -4.193 -4.689 -11.029 1.00 93.69 96 ASP A N 1
ATOM 716 C CA . ASP A 1 96 ? -4.554 -4.412 -12.413 1.00 93.69 96 ASP A CA 1
ATOM 717 C C . ASP A 1 96 ? -4.153 -2.974 -12.758 1.00 93.69 96 ASP A C 1
ATOM 719 O O . ASP A 1 96 ? -4.897 -2.014 -12.535 1.00 93.69 96 ASP A O 1
ATOM 723 N N . LEU A 1 97 ? -2.917 -2.833 -13.242 1.00 92.00 97 LEU A N 1
ATOM 724 C CA . LEU A 1 97 ? -2.282 -1.537 -13.489 1.00 92.00 97 LEU A CA 1
ATOM 725 C C . LEU A 1 97 ? -2.922 -0.766 -14.648 1.00 92.00 97 LEU A C 1
ATOM 727 O O . LEU A 1 97 ? -2.926 0.460 -14.617 1.00 92.00 97 LEU A O 1
ATOM 731 N N . ASP A 1 98 ? -3.493 -1.469 -15.629 1.00 91.50 98 ASP A N 1
ATOM 732 C CA . ASP A 1 98 ? -4.126 -0.854 -16.804 1.00 91.50 98 ASP A CA 1
ATOM 733 C C . ASP A 1 98 ? -5.354 -0.022 -16.404 1.00 91.50 98 ASP A C 1
ATOM 735 O O . ASP A 1 98 ? -5.507 1.131 -16.806 1.00 91.50 98 ASP A O 1
ATOM 739 N N . HIS A 1 99 ? -6.179 -0.569 -15.505 1.00 91.19 99 HIS A N 1
ATOM 740 C CA . HIS A 1 99 ? -7.363 0.113 -14.983 1.00 91.19 99 HIS A CA 1
ATOM 74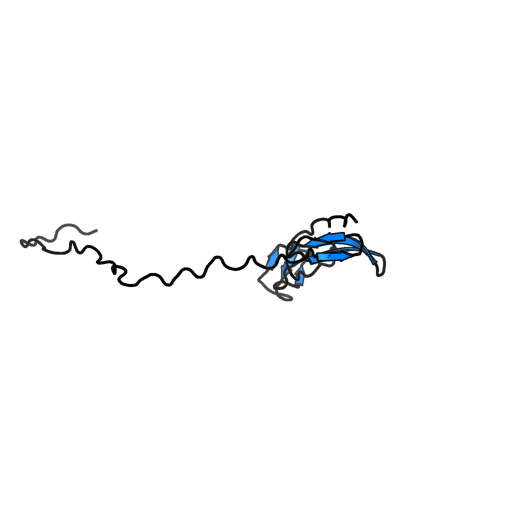1 C C . HIS A 1 99 ? -7.115 0.837 -13.647 1.00 91.19 99 HIS A C 1
ATOM 743 O O . HIS A 1 99 ? -8.006 1.528 -13.147 1.00 91.19 99 HIS A O 1
ATOM 749 N N . GLY A 1 100 ? -5.934 0.682 -13.037 1.00 92.31 100 GLY A N 1
ATOM 750 C CA . GLY A 1 100 ? -5.613 1.240 -11.719 1.00 92.31 100 GLY A CA 1
ATOM 751 C C . GLY A 1 100 ? -6.469 0.651 -10.591 1.00 92.31 100 GLY A C 1
ATOM 752 O O . GLY A 1 100 ? -6.896 1.368 -9.677 1.00 92.31 100 GLY A O 1
ATOM 753 N N . THR A 1 101 ? -6.769 -0.646 -10.670 1.00 94.62 101 THR A N 1
ATOM 754 C CA . THR A 1 101 ? -7.612 -1.356 -9.699 1.00 94.62 101 THR A CA 1
ATOM 755 C C . THR A 1 101 ? -6.918 -2.586 -9.123 1.00 94.62 101 THR A C 1
ATOM 757 O O . THR A 1 101 ? -5.854 -2.999 -9.568 1.00 94.62 101 THR A O 1
ATOM 760 N N . CYS A 1 102 ? -7.509 -3.148 -8.080 1.00 95.50 102 CYS A N 1
ATOM 761 C CA . CYS A 1 102 ? -7.068 -4.340 -7.388 1.00 95.50 102 CYS A CA 1
ATOM 762 C C . CYS A 1 102 ? -8.175 -5.384 -7.485 1.00 95.50 102 CYS A C 1
ATOM 764 O O . CYS A 1 102 ? -9.329 -5.105 -7.152 1.00 95.50 102 CYS A O 1
ATOM 766 N N . LEU A 1 103 ? -7.828 -6.586 -7.919 1.00 95.31 103 LEU A N 1
ATOM 767 C CA . LEU A 1 103 ? -8.730 -7.709 -8.115 1.00 95.31 103 LEU A CA 1
ATOM 768 C C . LEU A 1 103 ? -8.505 -8.756 -7.021 1.00 95.31 103 LEU A C 1
ATOM 770 O O . LEU A 1 103 ? -7.385 -8.975 -6.558 1.00 95.31 103 LEU A O 1
ATOM 774 N N . MET A 1 104 ? -9.576 -9.450 -6.638 1.00 93.19 104 MET A N 1
ATOM 775 C CA . MET A 1 104 ? -9.496 -10.550 -5.668 1.00 93.19 104 MET A CA 1
ATOM 776 C C . MET A 1 104 ? -8.741 -11.763 -6.235 1.00 93.19 104 MET A C 1
ATOM 778 O O . MET A 1 104 ? -8.062 -12.494 -5.520 1.00 93.19 104 MET A O 1
ATOM 782 N N . SER A 1 105 ? -8.834 -11.967 -7.548 1.00 92.12 105 SER A N 1
ATOM 783 C CA . SER A 1 105 ? -8.155 -13.026 -8.292 1.00 92.12 105 SER A CA 1
ATOM 784 C C . SER A 1 105 ? -8.040 -12.646 -9.772 1.00 92.12 105 SER A C 1
ATOM 786 O O . SER A 1 105 ? -8.703 -11.717 -10.244 1.00 92.12 105 SER A O 1
ATOM 788 N N . LYS A 1 106 ? -7.200 -13.368 -10.525 1.00 84.06 106 LYS A N 1
ATOM 789 C CA . LYS A 1 106 ? -7.091 -13.207 -11.984 1.00 84.06 106 LYS A CA 1
ATOM 790 C C . LYS A 1 106 ? -8.475 -13.470 -12.609 1.00 84.06 106 LYS A C 1
ATOM 792 O O . LYS A 1 106 ? -9.015 -14.552 -12.404 1.00 84.06 106 LYS A O 1
ATOM 797 N N . ASN A 1 107 ? -9.037 -12.488 -13.326 1.00 83.62 107 ASN A N 1
ATOM 798 C CA . ASN A 1 107 ? -10.403 -12.476 -13.894 1.00 83.62 107 ASN A CA 1
ATOM 799 C C . ASN A 1 107 ? -11.581 -12.316 -12.904 1.00 83.62 107 ASN A C 1
ATOM 801 O O . ASN A 1 107 ? -12.723 -12.616 -13.258 1.00 83.62 107 ASN A O 1
ATOM 805 N N . SER A 1 108 ? -11.357 -11.811 -11.688 1.00 88.00 108 SER A N 1
ATOM 806 C CA . SER A 1 108 ? -12.466 -11.412 -10.809 1.00 88.00 108 SER A CA 1
ATOM 807 C C . SER A 1 108 ? -13.286 -10.266 -11.422 1.00 88.00 108 SER A C 1
ATOM 809 O O . SER A 1 108 ? -12.725 -9.321 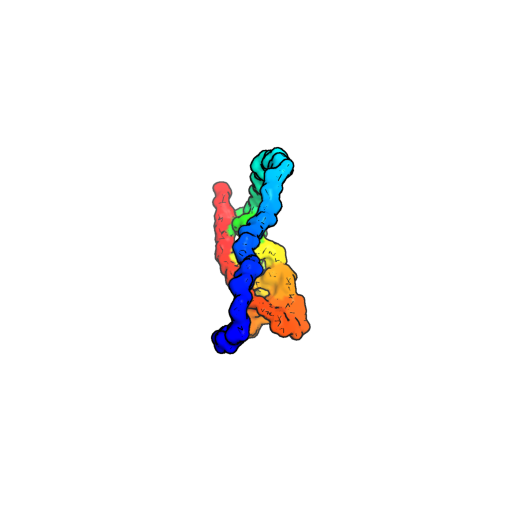-11.966 1.00 88.00 108 SER A O 1
ATOM 811 N N . LEU A 1 109 ? -14.616 -10.314 -11.288 1.00 87.44 109 LEU A N 1
ATOM 812 C CA . LEU A 1 109 ? -15.499 -9.174 -11.593 1.00 87.44 109 LEU A CA 1
ATOM 813 C C . LEU A 1 109 ? -15.528 -8.137 -10.460 1.00 87.44 109 LEU A C 1
ATOM 815 O O . LEU A 1 109 ? -15.982 -7.013 -10.652 1.00 87.44 109 LEU A O 1
ATOM 819 N N . PHE A 1 110 ? -15.066 -8.526 -9.272 1.00 90.00 110 PHE A N 1
ATOM 820 C CA . PHE A 1 110 ? -14.945 -7.643 -8.123 1.00 90.00 110 PHE A CA 1
ATOM 821 C C . PHE A 1 110 ? -13.562 -7.006 -8.130 1.00 90.00 110 PHE A C 1
ATOM 823 O O . PHE A 1 110 ? -12.553 -7.707 -7.971 1.00 90.00 110 PHE A O 1
ATOM 830 N N . SER A 1 111 ? -13.552 -5.688 -8.307 1.00 94.00 111 SER A N 1
ATOM 831 C CA . SER A 1 111 ? -12.372 -4.842 -8.240 1.00 94.00 111 SER A CA 1
ATOM 832 C C . SER A 1 111 ? -12.584 -3.707 -7.243 1.00 94.00 111 SER A C 1
ATOM 834 O O . SER A 1 111 ? -13.695 -3.206 -7.052 1.00 94.00 111 SER A O 1
ATOM 836 N N . VAL A 1 112 ? -11.502 -3.296 -6.594 1.00 94.81 112 VAL A N 1
ATOM 837 C CA . VAL A 1 112 ? -11.448 -2.081 -5.777 1.00 94.81 112 VAL A CA 1
ATOM 838 C C . VAL A 1 112 ? -10.403 -1.148 -6.356 1.00 94.81 112 VAL A C 1
ATOM 840 O O . VAL A 1 112 ? -9.462 -1.585 -7.008 1.00 94.81 112 VAL A O 1
ATOM 843 N N . LYS A 1 113 ? -10.551 0.156 -6.149 1.00 95.00 113 LYS A N 1
ATOM 844 C CA . LYS A 1 113 ? -9.555 1.110 -6.638 1.00 95.00 113 LYS A CA 1
ATOM 845 C C . LYS A 1 113 ? -8.216 0.871 -5.935 1.00 95.00 113 LYS A C 1
ATOM 847 O O . LYS A 1 113 ? -8.207 0.701 -4.717 1.00 95.00 113 LYS A O 1
ATOM 852 N N . ALA A 1 114 ? -7.111 0.897 -6.679 1.00 94.50 114 ALA A N 1
ATOM 853 C CA . ALA A 1 114 ? -5.787 0.864 -6.073 1.00 94.50 114 ALA A CA 1
ATOM 854 C C . ALA A 1 114 ? -5.539 2.153 -5.282 1.00 94.50 114 ALA A C 1
ATOM 856 O O . ALA A 1 114 ? -5.923 3.251 -5.707 1.00 94.50 114 ALA A O 1
ATOM 857 N N . LEU A 1 115 ? -4.919 2.025 -4.111 1.00 93.69 115 LEU A N 1
ATOM 858 C CA . LEU A 1 115 ? -4.570 3.177 -3.294 1.00 93.69 115 LEU A CA 1
ATOM 859 C C . LEU A 1 115 ? -3.181 3.652 -3.683 1.00 93.69 115 LEU A C 1
ATOM 861 O O . LEU A 1 115 ? -2.287 2.853 -3.938 1.00 93.69 115 LEU A O 1
ATOM 865 N N . LYS A 1 116 ? -3.005 4.969 -3.719 1.00 92.38 116 LYS A N 1
ATOM 866 C CA . LYS A 1 116 ? -1.695 5.568 -3.939 1.00 92.38 116 LYS A CA 1
ATOM 867 C C . LYS A 1 116 ? -0.903 5.548 -2.637 1.00 92.38 116 LYS A C 1
ATOM 869 O O . LYS A 1 116 ? -1.432 5.896 -1.578 1.00 92.38 116 LYS A O 1
ATOM 874 N N . CYS A 1 117 ? 0.349 5.125 -2.727 1.00 91.44 117 CYS A N 1
ATOM 875 C CA . CYS A 1 117 ? 1.284 5.154 -1.620 1.00 91.44 117 CYS A CA 1
ATOM 876 C C . CYS A 1 117 ? 1.580 6.610 -1.248 1.00 91.44 117 CYS A C 1
ATOM 878 O O . CYS A 1 117 ? 1.782 7.467 -2.105 1.00 91.44 117 CYS A O 1
ATOM 880 N N . GLN A 1 118 ? 1.603 6.902 0.048 1.00 90.88 118 GLN A N 1
ATOM 881 C CA . GLN A 1 118 ? 2.066 8.194 0.544 1.00 90.88 118 GLN A CA 1
ATOM 882 C C . GLN A 1 118 ? 3.582 8.136 0.750 1.00 90.88 118 GLN A C 1
ATOM 884 O O . GLN A 1 118 ? 4.089 7.065 1.067 1.00 90.88 118 GLN A O 1
ATOM 889 N N . PRO A 1 119 ? 4.332 9.236 0.618 1.00 88.06 119 PRO A N 1
ATOM 890 C CA . PRO A 1 119 ? 5.756 9.220 0.940 1.00 88.06 119 PRO A CA 1
ATOM 891 C C . PRO A 1 119 ? 5.977 8.855 2.416 1.00 88.06 119 PRO A C 1
ATOM 893 O O . PRO A 1 119 ? 5.266 9.353 3.295 1.00 88.06 119 PRO A O 1
ATOM 896 N N . CYS A 1 120 ? 6.958 7.990 2.693 1.00 89.75 120 CYS A N 1
ATOM 897 C CA . CYS A 1 120 ? 7.359 7.689 4.065 1.00 89.75 120 CYS A CA 1
ATOM 898 C C . CYS A 1 120 ? 7.910 8.927 4.773 1.00 89.75 120 CYS A C 1
ATOM 900 O O . CYS A 1 120 ? 8.549 9.788 4.166 1.00 89.75 120 CYS A O 1
ATOM 902 N N . THR A 1 121 ? 7.725 8.978 6.090 1.00 87.75 121 THR A N 1
ATOM 903 C CA . THR A 1 121 ? 8.425 9.956 6.920 1.00 87.75 121 THR A CA 1
ATOM 904 C C . THR A 1 121 ? 9.853 9.490 7.163 1.00 87.75 121 THR A C 1
ATOM 906 O O . THR A 1 121 ? 10.087 8.303 7.405 1.00 87.75 121 THR A O 1
ATOM 909 N N . PHE A 1 122 ? 10.804 10.423 7.129 1.00 80.75 122 PHE A N 1
ATOM 910 C CA . PHE A 1 122 ? 12.159 10.142 7.585 1.00 80.75 122 PHE A CA 1
ATOM 911 C C . PHE A 1 122 ? 12.133 9.833 9.084 1.00 80.75 122 PHE A C 1
ATOM 913 O O . PHE A 1 122 ? 11.567 10.594 9.872 1.00 80.75 122 PHE A O 1
ATOM 920 N N . ALA A 1 123 ? 12.743 8.719 9.474 1.00 75.38 123 ALA A N 1
ATOM 921 C CA . ALA A 1 123 ? 12.974 8.370 10.861 1.00 75.38 123 ALA A CA 1
ATOM 922 C C . ALA A 1 123 ? 13.987 9.370 11.432 1.00 75.38 123 ALA A C 1
ATOM 924 O O . ALA A 1 123 ? 15.186 9.274 11.181 1.00 75.38 123 ALA A O 1
ATOM 925 N N . SER A 1 124 ? 13.501 10.385 12.145 1.00 62.09 124 SER A N 1
ATOM 926 C CA . SER A 1 124 ? 14.360 11.283 12.910 1.00 62.09 124 SER A CA 1
ATOM 927 C C . SER A 1 124 ? 14.966 10.495 14.072 1.00 62.09 124 SER A C 1
ATOM 929 O O . SER A 1 124 ? 14.228 10.059 14.957 1.00 62.09 124 SER A O 1
ATOM 931 N N . SER A 1 125 ? 16.281 10.288 14.015 1.00 54.53 125 SER A N 1
ATOM 932 C CA . SER A 1 125 ? 17.124 9.737 15.084 1.00 54.53 125 SER A CA 1
ATOM 933 C C . SER A 1 125 ? 17.063 10.555 16.366 1.00 54.53 125 SER A C 1
ATOM 935 O O . SER A 1 125 ? 17.088 11.802 16.235 1.00 54.53 125 SER A O 1
#

Sequence (125 aa):
MERNIAASGGKCGIVVEPSYPIKNGQNPPNPGPSPPSPIKPPIQCDNYYTCPQRYTCCCLFEYGKYCIAWGCCPLEAATCCDDNDSCCPHDYPVCDLDHGTCLMSKNSLFSVKALKCQPCTFASS